Protein AF-A0A0T9ESQ1-F1 (afdb_monomer_lite)

Secondary structure (DSSP, 8-state):
--HHHHHHHHHHHHHHHTTTS-------HHHHHHHHHHHTT--S---GGG----TT-EEEEEEETTEEEEEEEE-TT--

Radius of gyration: 12.64 Å; chains: 1; bounding box: 27×27×34 Å

InterPro domains:
  IPR013078 Histidine phosphatase superfamily, clade-1 [PF00300] (2-68)
  IPR029033 Histidine phosphatase superfamily [SSF53254] (2-76)

Sequence (79 aa):
MDIAARMTTAVDKARVRGAGHEVVCVSHQLPVWTLRLYLTGKRLWHDPRRRDCALASVTSLIYDGDRLVDVVYSQPAAL

Foldseek 3Di:
DDLQVVLVVVVVVQCVVQPPHDGDDDDDQLSVQLNVCVVVVHDSPDDSVPGLDDPQKDWDQDDDVPDRPDTDIDRPPDD

Structure (mmCIF, N/CA/C/O backbone):
data_AF-A0A0T9ESQ1-F1
#
_entry.id   AF-A0A0T9ESQ1-F1
#
loop_
_atom_site.group_PDB
_atom_site.id
_atom_site.type_symbol
_atom_site.label_atom_id
_atom_site.label_alt_id
_atom_site.label_comp_id
_atom_site.label_asym_id
_atom_site.label_entity_id
_atom_site.label_seq_id
_atom_site.pdbx_PDB_ins_code
_atom_site.Cartn_x
_atom_site.Cartn_y
_atom_site.Cartn_z
_atom_site.occupancy
_atom_site.B_iso_or_equiv
_atom_site.auth_seq_id
_atom_site.auth_comp_id
_atom_site.auth_asym_id
_atom_site.auth_atom_id
_atom_site.pdbx_PDB_model_num
ATOM 1 N N . MET A 1 1 ? 16.105 -7.348 8.811 1.00 58.34 1 MET A N 1
ATOM 2 C CA . MET A 1 1 ? 14.761 -6.839 9.165 1.00 58.34 1 MET A CA 1
ATOM 3 C C . MET A 1 1 ? 13.941 -6.745 7.887 1.00 58.34 1 MET A C 1
ATOM 5 O O . MET A 1 1 ? 14.463 -6.227 6.908 1.00 58.34 1 MET A O 1
ATOM 9 N N . ASP A 1 2 ? 12.723 -7.284 7.879 1.00 88.44 2 ASP A N 1
ATOM 10 C CA . ASP A 1 2 ? 11.858 -7.372 6.692 1.00 88.44 2 ASP A CA 1
ATOM 11 C C . ASP A 1 2 ? 11.385 -5.977 6.214 1.00 88.44 2 ASP A C 1
ATOM 13 O O . ASP A 1 2 ? 11.018 -5.126 7.030 1.00 88.44 2 ASP A O 1
ATOM 17 N N . ILE A 1 3 ? 11.416 -5.726 4.897 1.00 94.62 3 ILE A N 1
ATOM 18 C CA . ILE A 1 3 ? 10.945 -4.480 4.265 1.00 94.62 3 ILE A CA 1
ATOM 19 C C . ILE A 1 3 ?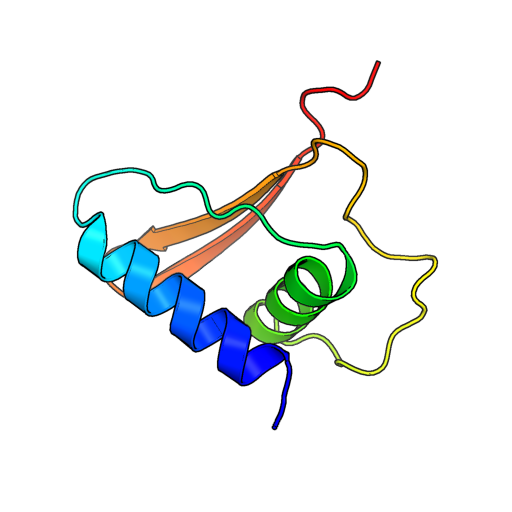 9.451 -4.275 4.530 1.00 94.62 3 ILE A C 1
ATOM 21 O O . ILE A 1 3 ? 9.051 -3.147 4.820 1.00 94.62 3 ILE A O 1
ATOM 25 N N . ALA A 1 4 ? 8.646 -5.340 4.470 1.00 96.06 4 ALA A N 1
ATOM 26 C CA . ALA A 1 4 ? 7.204 -5.253 4.678 1.00 96.06 4 ALA A CA 1
ATOM 27 C C . ALA A 1 4 ? 6.889 -4.703 6.075 1.00 96.06 4 ALA A C 1
ATOM 29 O O . ALA A 1 4 ? 6.224 -3.681 6.198 1.00 96.06 4 ALA A O 1
ATOM 30 N N . ALA A 1 5 ? 7.478 -5.295 7.119 1.00 96.88 5 ALA A N 1
ATOM 31 C CA . ALA A 1 5 ? 7.274 -4.869 8.506 1.00 96.88 5 ALA A CA 1
ATOM 32 C C . ALA A 1 5 ? 7.663 -3.398 8.747 1.00 96.88 5 ALA A C 1
ATOM 34 O O . ALA A 1 5 ? 6.950 -2.651 9.424 1.00 96.88 5 ALA A O 1
ATOM 35 N N . ARG A 1 6 ? 8.788 -2.958 8.165 1.00 97.12 6 ARG A N 1
ATOM 36 C CA . ARG A 1 6 ? 9.236 -1.559 8.259 1.00 97.12 6 ARG A CA 1
ATOM 37 C C . ARG A 1 6 ? 8.268 -0.600 7.569 1.00 97.12 6 ARG A C 1
ATOM 39 O O . ARG A 1 6 ? 7.981 0.458 8.122 1.00 97.12 6 ARG A O 1
ATOM 46 N N . MET A 1 7 ? 7.775 -0.962 6.387 1.00 97.81 7 MET A N 1
ATOM 47 C CA . MET A 1 7 ? 6.842 -0.126 5.632 1.00 97.81 7 MET A CA 1
ATOM 48 C C . MET A 1 7 ? 5.457 -0.076 6.277 1.00 97.81 7 MET A C 1
ATOM 50 O O . MET A 1 7 ? 4.888 1.008 6.353 1.00 97.81 7 MET A O 1
ATOM 54 N N . THR A 1 8 ? 4.961 -1.188 6.830 1.00 97.12 8 THR A N 1
ATOM 55 C CA . THR A 1 8 ? 3.718 -1.211 7.618 1.00 97.12 8 THR A CA 1
ATOM 56 C C . THR A 1 8 ? 3.825 -0.266 8.810 1.00 97.12 8 THR A C 1
ATOM 58 O O . THR A 1 8 ? 2.996 0.621 8.970 1.00 97.12 8 THR A O 1
ATOM 61 N N . THR A 1 9 ? 4.928 -0.342 9.565 1.00 97.81 9 THR A N 1
ATOM 62 C CA . THR A 1 9 ? 5.172 0.568 10.698 1.00 97.81 9 THR A CA 1
ATOM 63 C C . THR A 1 9 ? 5.205 2.040 10.263 1.00 97.81 9 THR A C 1
ATOM 65 O O . THR A 1 9 ? 4.746 2.917 10.994 1.00 97.81 9 THR A O 1
ATOM 68 N N . ALA A 1 10 ? 5.780 2.341 9.095 1.00 97.56 10 ALA A N 1
ATOM 69 C CA . ALA A 1 10 ? 5.836 3.702 8.568 1.00 97.56 10 ALA A CA 1
ATOM 70 C C . ALA A 1 10 ? 4.443 4.229 8.182 1.00 97.56 10 ALA A C 1
ATOM 72 O O . ALA A 1 10 ? 4.108 5.357 8.545 1.00 97.56 10 ALA A O 1
ATOM 73 N N . VAL A 1 11 ? 3.630 3.413 7.504 1.00 97.38 11 VAL A N 1
ATOM 74 C CA . VAL A 1 11 ? 2.249 3.763 7.141 1.00 97.38 11 VAL A CA 1
ATOM 75 C C . VAL A 1 11 ? 1.370 3.923 8.374 1.00 97.38 11 VAL A C 1
ATOM 77 O O . VAL A 1 11 ? 0.646 4.910 8.459 1.00 97.38 11 VAL A O 1
ATOM 80 N N . ASP A 1 12 ? 1.480 3.041 9.367 1.00 97.25 12 ASP A N 1
ATOM 81 C CA . ASP A 1 12 ? 0.698 3.155 10.603 1.00 97.25 12 ASP A CA 1
ATOM 82 C C . ASP A 1 12 ? 1.011 4.458 11.344 1.00 97.25 12 ASP A C 1
ATOM 84 O O . ASP A 1 12 ? 0.105 5.181 11.761 1.00 97.25 12 ASP A O 1
ATOM 88 N N . LYS A 1 13 ? 2.295 4.826 11.442 1.00 98.06 13 LYS A N 1
ATOM 89 C CA . LYS A 1 13 ? 2.707 6.114 12.022 1.00 98.06 13 LYS A CA 1
ATOM 90 C C . LYS A 1 13 ? 2.160 7.304 11.235 1.00 98.06 13 LYS A C 1
ATOM 92 O O . LYS A 1 13 ? 1.738 8.287 11.844 1.00 98.06 13 LYS A O 1
ATOM 97 N N . ALA A 1 14 ? 2.175 7.230 9.904 1.00 97.75 1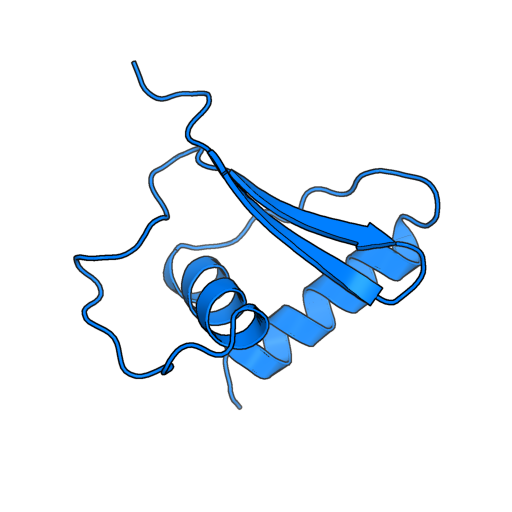4 ALA A N 1
ATOM 98 C CA . ALA A 1 14 ? 1.625 8.274 9.047 1.00 97.75 14 ALA A CA 1
ATOM 99 C C . ALA A 1 14 ? 0.108 8.420 9.251 1.00 97.75 14 ALA A C 1
ATOM 101 O O . ALA A 1 14 ? -0.364 9.536 9.463 1.00 97.75 14 ALA A O 1
ATOM 102 N N . ARG A 1 15 ? -0.629 7.301 9.290 1.00 96.25 15 ARG A N 1
ATOM 103 C CA . ARG A 1 15 ? -2.079 7.258 9.528 1.00 96.25 15 ARG A CA 1
ATOM 104 C C . ARG A 1 15 ? -2.453 7.853 10.883 1.00 96.25 15 ARG A C 1
ATOM 106 O O . ARG A 1 15 ? -3.353 8.680 10.952 1.00 96.25 15 ARG A O 1
ATOM 113 N N . VAL A 1 16 ? -1.730 7.492 11.946 1.00 96.75 16 VAL A N 1
ATOM 114 C CA . VAL A 1 16 ? -1.953 8.053 13.291 1.00 96.75 16 VAL A CA 1
ATOM 115 C C . VAL A 1 16 ? -1.683 9.559 13.316 1.00 96.75 16 VAL A C 1
ATOM 117 O O . VAL A 1 16 ? -2.462 10.315 13.889 1.00 96.75 16 VAL A O 1
ATOM 120 N N . ARG A 1 17 ? -0.599 10.021 12.680 1.00 97.44 17 ARG A N 1
ATOM 121 C CA . ARG A 1 17 ? -0.251 11.450 12.642 1.00 97.44 17 ARG A CA 1
ATOM 122 C C . ARG A 1 17 ? -1.251 12.284 11.837 1.00 97.44 17 ARG A C 1
ATOM 124 O O . ARG A 1 17 ? -1.458 13.444 12.175 1.00 97.44 17 ARG A O 1
ATOM 131 N N . GLY A 1 18 ? -1.828 11.717 10.781 1.00 96.31 18 GLY A N 1
ATOM 132 C CA . GLY A 1 18 ? -2.810 12.378 9.924 1.00 96.31 18 GLY A CA 1
ATOM 133 C C . GLY A 1 18 ? -4.251 11.961 10.190 1.00 96.31 18 GLY A C 1
ATOM 134 O O . GLY A 1 18 ? -5.044 11.969 9.256 1.00 96.31 18 GLY A O 1
ATOM 135 N N . ALA A 1 19 ? -4.601 11.568 11.419 1.00 94.38 19 ALA A N 1
ATOM 136 C CA . ALA A 1 19 ? -5.964 11.153 11.745 1.00 94.38 19 ALA A CA 1
ATOM 137 C C . ALA A 1 19 ? -7.004 12.190 11.260 1.00 94.38 19 ALA A C 1
ATOM 139 O O . ALA A 1 19 ? -6.847 13.398 11.460 1.00 94.38 19 ALA A O 1
ATOM 140 N N . GLY A 1 20 ? -8.051 11.711 10.582 1.00 95.12 20 GLY A N 1
ATOM 141 C CA . GLY A 1 20 ? -9.093 12.551 9.976 1.00 95.12 20 GLY A CA 1
ATOM 142 C C . GLY A 1 20 ? -8.708 13.243 8.660 1.00 95.12 20 GLY A C 1
ATOM 143 O O . GLY A 1 20 ? -9.503 14.026 8.151 1.00 95.12 20 GLY A O 1
ATOM 144 N N . HIS A 1 21 ? -7.520 12.975 8.110 1.00 96.56 21 HIS A N 1
ATOM 145 C CA . HIS A 1 21 ? -7.011 13.579 6.877 1.00 96.56 21 HIS A CA 1
ATOM 146 C C . HIS A 1 21 ? -6.396 12.520 5.952 1.00 96.56 21 HIS A C 1
ATOM 148 O O . HIS A 1 21 ? -6.098 11.397 6.363 1.00 96.56 21 HIS A O 1
ATOM 154 N N . GLU A 1 22 ? -6.154 12.896 4.698 1.00 96.75 22 GLU A N 1
ATOM 155 C CA . GLU A 1 22 ? -5.328 12.109 3.783 1.00 96.75 22 GLU A CA 1
ATOM 156 C C . GLU A 1 22 ? -3.841 12.412 3.999 1.00 96.75 22 GLU A C 1
ATOM 158 O O . GLU A 1 22 ? -3.443 13.553 4.246 1.00 96.75 22 GLU A O 1
ATOM 163 N N . VAL A 1 23 ? -3.000 11.382 3.888 1.00 97.62 23 VAL A N 1
ATOM 164 C CA . VAL A 1 23 ? -1.547 11.499 4.055 1.00 97.62 23 VAL A CA 1
ATOM 165 C C . VAL A 1 23 ? -0.844 10.869 2.867 1.00 97.62 23 VAL A C 1
ATOM 167 O O . VAL A 1 23 ? -1.178 9.763 2.447 1.00 97.62 23 VAL A O 1
ATOM 170 N N . VAL A 1 24 ? 0.184 11.550 2.363 1.00 97.44 24 VAL A N 1
ATOM 171 C CA . VAL A 1 24 ? 1.032 11.042 1.284 1.00 97.44 24 VAL A CA 1
ATOM 172 C C . VAL A 1 24 ? 2.383 10.620 1.847 1.00 97.44 24 VAL A C 1
ATOM 174 O O . VAL A 1 24 ? 3.096 11.410 2.465 1.00 97.44 24 VAL A O 1
ATOM 177 N N . CYS A 1 25 ? 2.762 9.369 1.589 1.00 97.94 25 CYS A N 1
ATOM 178 C CA . CYS A 1 25 ? 4.108 8.863 1.838 1.00 97.94 25 CYS A CA 1
ATOM 179 C C . CYS A 1 25 ? 4.834 8.659 0.508 1.00 97.94 25 CYS A C 1
ATOM 181 O O . CYS A 1 25 ? 4.390 7.880 -0.334 1.00 97.94 25 CYS A O 1
ATOM 183 N N . VAL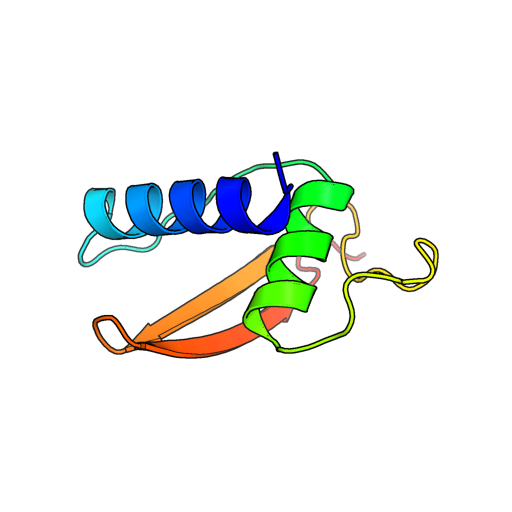 A 1 26 ? 5.982 9.314 0.338 1.00 97.75 26 VAL A N 1
ATOM 184 C CA . VAL A 1 26 ? 6.838 9.132 -0.840 1.00 97.75 26 VAL A CA 1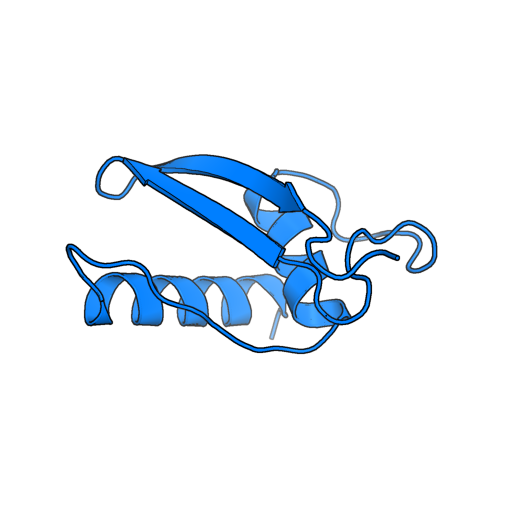
ATOM 185 C C . VAL A 1 26 ? 7.934 8.127 -0.506 1.00 97.75 26 VAL A C 1
ATOM 187 O O . VAL A 1 26 ? 8.610 8.239 0.516 1.00 97.75 26 VAL A O 1
ATOM 190 N N . SER A 1 27 ? 8.098 7.117 -1.355 1.00 96.88 27 SER A N 1
ATOM 191 C CA . SER A 1 27 ? 9.101 6.069 -1.172 1.00 96.88 27 SER A CA 1
ATOM 192 C C . SER A 1 27 ? 9.607 5.552 -2.520 1.00 96.88 27 SER A C 1
ATOM 194 O O . SER A 1 27 ? 9.284 6.091 -3.577 1.00 96.88 27 SER A O 1
ATOM 196 N N . HIS A 1 28 ? 10.432 4.511 -2.479 1.00 96.06 28 HIS A N 1
ATOM 197 C CA . HIS A 1 28 ? 11.006 3.880 -3.659 1.00 96.06 28 HIS A CA 1
ATOM 198 C C . HIS A 1 28 ? 10.221 2.643 -4.090 1.00 96.06 28 HIS A C 1
ATOM 200 O O . HIS A 1 28 ? 9.383 2.104 -3.368 1.00 96.06 28 HIS A O 1
ATOM 206 N N . GLN A 1 29 ? 10.566 2.155 -5.277 1.00 96.38 29 GLN A N 1
ATOM 207 C CA . GLN A 1 29 ? 9.819 1.126 -5.983 1.00 96.38 29 GLN A CA 1
ATOM 208 C C . GLN A 1 29 ? 9.641 -0.179 -5.192 1.00 96.38 29 GLN A C 1
ATOM 210 O O . GLN A 1 29 ? 8.519 -0.647 -5.010 1.00 96.38 29 GLN A O 1
ATOM 215 N N . LEU A 1 30 ? 10.739 -0.760 -4.695 1.00 95.69 30 LEU A N 1
ATOM 216 C CA . LEU A 1 30 ? 10.696 -2.022 -3.952 1.00 95.69 30 LEU A CA 1
ATOM 217 C C . LEU A 1 30 ? 9.915 -1.897 -2.626 1.00 95.69 30 LEU A C 1
ATOM 219 O O . LEU A 1 30 ? 9.067 -2.750 -2.379 1.00 95.69 30 LEU A O 1
ATOM 223 N N . PRO A 1 31 ? 10.132 -0.867 -1.783 1.00 97.06 31 PRO A N 1
ATOM 224 C CA . PRO A 1 31 ? 9.328 -0.675 -0.577 1.00 97.06 31 PRO A CA 1
ATOM 225 C C . PRO A 1 31 ? 7.820 -0.542 -0.826 1.00 97.06 31 PRO A C 1
ATOM 227 O O . PRO A 1 31 ? 7.045 -1.209 -0.142 1.00 97.06 31 PRO A O 1
ATOM 230 N N . VAL A 1 32 ? 7.402 0.268 -1.809 1.00 97.69 32 VAL A N 1
ATOM 231 C CA . VAL A 1 32 ? 5.976 0.454 -2.147 1.00 97.69 32 VAL A CA 1
ATOM 232 C C . VAL A 1 32 ? 5.359 -0.864 -2.611 1.00 97.69 32 VAL A C 1
ATOM 234 O O . VAL A 1 32 ? 4.310 -1.275 -2.116 1.00 97.69 32 VAL A O 1
ATOM 237 N N . TRP A 1 33 ? 6.037 -1.565 -3.522 1.00 97.44 33 TRP A N 1
ATOM 238 C CA . TRP A 1 33 ? 5.531 -2.818 -4.072 1.00 97.44 33 TRP A CA 1
ATOM 239 C C . TRP A 1 33 ? 5.466 -3.939 -3.029 1.00 97.44 33 TRP A C 1
ATOM 241 O O . TRP A 1 33 ? 4.448 -4.619 -2.920 1.00 97.44 33 TRP A O 1
ATOM 251 N N . THR A 1 34 ? 6.510 -4.094 -2.211 1.00 97.12 34 THR A N 1
ATOM 252 C CA . THR A 1 34 ? 6.540 -5.083 -1.124 1.00 97.12 34 THR A CA 1
ATOM 253 C C . THR A 1 34 ? 5.434 -4.829 -0.103 1.00 97.12 34 THR A C 1
ATOM 255 O O . THR A 1 34 ? 4.769 -5.778 0.311 1.00 97.12 34 THR A O 1
ATOM 258 N N . LEU A 1 35 ? 5.190 -3.567 0.270 1.00 97.69 35 LEU A N 1
ATOM 259 C CA . LEU A 1 35 ? 4.089 -3.215 1.166 1.00 97.69 35 LEU A CA 1
ATOM 260 C C . LEU A 1 35 ? 2.735 -3.598 0.561 1.00 97.69 35 LEU A C 1
ATOM 262 O O . LEU A 1 35 ? 1.928 -4.238 1.230 1.00 97.69 35 LEU A O 1
ATOM 266 N N . ARG A 1 36 ? 2.495 -3.262 -0.713 1.00 97.75 36 ARG A N 1
ATOM 267 C CA . ARG A 1 36 ? 1.248 -3.622 -1.398 1.00 97.75 36 ARG A CA 1
ATOM 268 C C . ARG A 1 36 ? 1.039 -5.134 -1.440 1.00 97.75 36 ARG A C 1
ATOM 270 O O . ARG A 1 36 ? -0.063 -5.595 -1.149 1.00 97.75 36 ARG A O 1
ATOM 277 N N . LEU A 1 37 ? 2.068 -5.913 -1.785 1.00 97.31 37 LEU A N 1
ATOM 278 C CA . LEU A 1 37 ? 1.983 -7.377 -1.785 1.00 97.31 37 LEU A CA 1
ATOM 279 C C . LEU A 1 37 ? 1.628 -7.913 -0.395 1.00 97.31 37 LEU A C 1
ATOM 281 O O . LEU A 1 37 ? 0.718 -8.729 -0.282 1.00 97.31 37 LEU A O 1
ATOM 285 N N . TYR A 1 38 ? 2.299 -7.410 0.644 1.00 97.56 38 TYR A N 1
ATOM 286 C CA . TYR A 1 38 ? 2.052 -7.803 2.029 1.00 97.56 38 TYR A CA 1
ATOM 287 C C . TYR A 1 38 ? 0.609 -7.511 2.467 1.00 97.56 38 TYR A C 1
ATOM 289 O O . TYR A 1 38 ? -0.092 -8.418 2.909 1.00 97.56 38 TYR A O 1
ATOM 297 N N . LEU A 1 39 ? 0.139 -6.274 2.277 1.00 97.31 39 LEU A N 1
ATOM 298 C CA . LEU A 1 39 ? -1.206 -5.848 2.684 1.00 97.31 39 LEU A CA 1
ATOM 299 C C . LEU A 1 39 ? -2.327 -6.536 1.893 1.00 97.31 39 LEU A C 1
ATOM 301 O O . LEU A 1 39 ? -3.435 -6.675 2.397 1.00 97.31 39 LEU A O 1
ATOM 305 N N . THR A 1 40 ? -2.043 -6.995 0.670 1.00 96.75 40 THR A N 1
ATOM 306 C CA . THR A 1 40 ? -3.005 -7.729 -0.173 1.00 96.75 40 THR A CA 1
ATOM 307 C C . THR A 1 40 ? -2.852 -9.251 -0.090 1.00 96.75 40 THR A C 1
ATOM 309 O O . THR A 1 40 ? -3.428 -9.971 -0.906 1.00 96.75 40 THR A O 1
ATOM 312 N N . GLY A 1 41 ? -2.069 -9.765 0.868 1.00 95.88 41 GLY A N 1
ATOM 313 C CA . GLY A 1 41 ? -1.906 -11.204 1.103 1.00 95.88 41 GLY A CA 1
ATOM 314 C C . GLY A 1 41 ? -1.193 -11.961 -0.026 1.00 95.88 41 GLY A C 1
ATOM 315 O O . GLY A 1 41 ? -1.311 -13.182 -0.133 1.00 95.88 41 GLY A O 1
ATOM 316 N N . LYS A 1 42 ? -0.460 -11.261 -0.896 1.00 95.81 42 LYS A N 1
ATOM 317 C CA . LYS A 1 42 ? 0.288 -11.863 -2.006 1.00 95.81 42 LYS A CA 1
ATOM 318 C C . LYS A 1 42 ? 1.680 -12.309 -1.553 1.00 95.81 42 LYS A C 1
ATOM 320 O O . LYS A 1 42 ? 2.257 -11.790 -0.600 1.00 95.81 42 LYS A O 1
ATOM 325 N N . ARG A 1 43 ? 2.258 -13.276 -2.275 1.00 94.81 43 ARG A N 1
ATOM 326 C CA . ARG A 1 43 ? 3.615 -13.777 -1.998 1.00 94.81 43 ARG A CA 1
ATOM 327 C C . ARG A 1 43 ? 4.644 -12.658 -2.179 1.00 94.81 43 ARG A C 1
ATOM 329 O O . ARG A 1 43 ? 4.637 -11.974 -3.198 1.00 94.81 43 ARG A O 1
ATOM 336 N N . LEU A 1 44 ? 5.565 -12.532 -1.220 1.00 94.12 44 LEU A N 1
ATOM 337 C CA . LEU A 1 44 ? 6.656 -11.550 -1.283 1.00 94.12 44 LEU A CA 1
ATOM 338 C C . LEU A 1 44 ? 7.772 -11.954 -2.251 1.00 94.12 44 LEU A C 1
ATOM 340 O O . LEU A 1 44 ? 8.502 -11.093 -2.728 1.00 94.12 44 LEU A O 1
ATOM 344 N N . TRP A 1 45 ? 7.896 -13.241 -2.583 1.00 93.06 45 TRP A N 1
ATOM 345 C CA . TRP A 1 45 ? 8.691 -13.669 -3.731 1.00 93.06 45 TRP A CA 1
ATOM 346 C C . TRP A 1 45 ? 7.925 -13.340 -5.015 1.00 93.06 45 TRP A C 1
ATOM 348 O O . TRP A 1 45 ? 6.830 -13.861 -5.237 1.00 93.06 45 TRP A O 1
ATOM 358 N N . HIS A 1 46 ? 8.485 -12.451 -5.833 1.00 92.75 46 HIS A N 1
ATOM 359 C CA . HIS A 1 46 ? 7.823 -11.882 -7.001 1.00 92.75 46 HIS A CA 1
ATOM 360 C C . HIS A 1 46 ? 8.813 -11.648 -8.147 1.00 92.75 46 HIS A C 1
ATOM 362 O O . HIS A 1 46 ? 10.013 -11.497 -7.929 1.00 92.75 46 HIS A O 1
ATOM 368 N N . ASP A 1 47 ? 8.292 -11.567 -9.372 1.00 94.38 47 ASP A N 1
ATOM 369 C CA . ASP A 1 47 ? 9.051 -11.048 -10.509 1.00 94.38 47 ASP A CA 1
ATOM 370 C C . ASP A 1 47 ? 9.020 -9.512 -10.465 1.00 94.38 47 ASP A C 1
ATOM 372 O O . ASP A 1 47 ? 7.935 -8.930 -10.597 1.00 94.38 47 ASP A O 1
ATOM 376 N N . PRO A 1 48 ? 10.166 -8.824 -10.303 1.00 89.56 48 PRO A N 1
ATOM 377 C CA . PRO A 1 48 ? 10.190 -7.369 -10.227 1.00 89.56 48 PRO A CA 1
ATOM 378 C C . PRO A 1 48 ? 9.638 -6.713 -11.496 1.00 89.56 48 PRO A C 1
ATOM 380 O O . PRO A 1 48 ? 9.130 -5.602 -11.423 1.00 89.56 48 PRO A O 1
ATOM 383 N N . ARG A 1 49 ? 9.660 -7.367 -12.662 1.00 92.25 49 ARG A N 1
ATOM 384 C CA . ARG A 1 49 ? 9.159 -6.796 -13.927 1.00 92.25 49 ARG A CA 1
ATOM 385 C C . ARG A 1 49 ? 7.638 -6.645 -13.971 1.00 92.25 49 ARG A C 1
ATOM 387 O O . ARG A 1 49 ? 7.142 -5.893 -14.797 1.00 92.25 49 ARG A O 1
ATOM 394 N N . ARG A 1 50 ? 6.905 -7.319 -13.080 1.00 91.88 50 ARG A N 1
ATOM 395 C CA . ARG A 1 50 ? 5.430 -7.322 -13.026 1.00 91.88 50 ARG A CA 1
ATOM 396 C C . ARG A 1 50 ? 4.865 -6.402 -11.937 1.00 91.88 50 ARG A C 1
ATOM 398 O O . ARG A 1 50 ? 3.768 -6.637 -11.441 1.00 91.88 50 ARG A O 1
ATOM 405 N N . ARG A 1 51 ? 5.649 -5.411 -11.510 1.00 95.25 51 ARG A N 1
ATOM 406 C CA . ARG A 1 51 ? 5.280 -4.477 -10.443 1.00 95.25 51 ARG A CA 1
ATOM 407 C C . ARG A 1 51 ? 4.424 -3.333 -10.974 1.00 95.25 51 ARG A C 1
ATOM 409 O O . ARG A 1 51 ? 4.788 -2.677 -11.946 1.00 95.25 51 ARG A O 1
ATOM 416 N N . ASP A 1 52 ? 3.376 -3.021 -10.235 1.00 95.62 52 ASP A N 1
ATOM 417 C CA . ASP A 1 52 ? 2.594 -1.802 -10.410 1.00 95.62 52 ASP A CA 1
ATOM 418 C C . ASP A 1 52 ? 3.219 -0.697 -9.549 1.00 95.62 52 ASP A C 1
ATOM 420 O O . ASP A 1 52 ? 2.865 -0.511 -8.383 1.00 95.62 52 ASP A O 1
ATOM 424 N N . CYS A 1 53 ? 4.237 -0.028 -10.088 1.00 96.31 53 CYS A N 1
ATOM 425 C CA . CYS A 1 53 ? 4.920 1.075 -9.410 1.00 96.31 53 CYS A CA 1
ATOM 426 C C . CYS A 1 53 ? 5.679 1.950 -10.420 1.00 96.31 53 CYS A C 1
ATOM 428 O O . CYS A 1 53 ? 6.893 2.151 -10.307 1.00 96.31 53 CYS A O 1
ATOM 430 N N . ALA A 1 54 ? 4.989 2.408 -11.465 1.00 95.69 54 ALA A N 1
ATOM 431 C CA . ALA A 1 54 ? 5.528 3.392 -12.398 1.00 95.69 54 ALA A CA 1
ATOM 432 C C . ALA A 1 54 ? 5.872 4.725 -11.701 1.00 95.69 54 ALA A C 1
ATOM 434 O O . ALA A 1 54 ? 5.400 5.012 -10.595 1.00 95.69 54 ALA A O 1
ATOM 435 N N . LEU A 1 55 ? 6.689 5.552 -12.355 1.00 95.00 55 LEU A N 1
ATOM 436 C CA . LEU A 1 55 ? 6.982 6.903 -11.877 1.00 95.00 55 LEU A CA 1
ATOM 437 C C . LEU A 1 55 ? 5.676 7.701 -11.732 1.00 95.00 55 LEU A C 1
ATOM 439 O O . LEU A 1 55 ? 4.802 7.601 -12.587 1.00 95.00 55 LEU A O 1
ATOM 443 N N . ALA A 1 56 ? 5.549 8.456 -10.637 1.00 96.00 56 ALA A N 1
ATOM 444 C CA . ALA A 1 56 ? 4.360 9.252 -10.309 1.00 96.00 56 ALA A CA 1
ATOM 445 C C . ALA A 1 56 ? 3.032 8.461 -10.266 1.00 96.00 56 ALA A C 1
ATOM 447 O O . ALA A 1 56 ? 1.952 9.038 -10.382 1.00 96.00 56 ALA A O 1
ATOM 448 N N . SER A 1 57 ? 3.098 7.141 -10.073 1.00 97.69 57 SER A N 1
ATOM 449 C CA . SER A 1 57 ? 1.916 6.343 -9.744 1.00 97.69 57 SER A CA 1
ATOM 450 C C . SER A 1 57 ? 1.563 6.439 -8.261 1.00 97.69 57 SER A C 1
ATOM 452 O O . SER A 1 57 ? 2.418 6.741 -7.426 1.00 97.69 57 SER A O 1
ATOM 454 N N . VAL A 1 58 ? 0.300 6.170 -7.936 1.00 97.88 58 VAL A N 1
ATOM 455 C CA . VAL A 1 58 ? -0.232 6.224 -6.573 1.00 97.88 58 VAL A CA 1
ATOM 456 C C . VAL A 1 58 ? -0.778 4.850 -6.201 1.00 97.88 58 VAL A C 1
ATOM 458 O O . VAL A 1 58 ? -1.556 4.254 -6.941 1.00 97.88 58 VAL A O 1
ATOM 461 N N . THR A 1 59 ? -0.349 4.334 -5.048 1.00 98.12 59 THR A N 1
ATOM 462 C CA . THR A 1 59 ? -0.997 3.196 -4.381 1.00 98.12 59 THR A CA 1
ATOM 463 C C . THR A 1 59 ? -1.730 3.733 -3.160 1.00 98.12 59 THR A C 1
ATOM 465 O O . THR A 1 59 ? -1.090 4.086 -2.170 1.00 98.12 59 THR A O 1
ATOM 468 N N . SER A 1 60 ? -3.052 3.813 -3.237 1.00 98.31 60 SER A N 1
ATOM 469 C CA . SER A 1 60 ? -3.910 4.287 -2.154 1.00 98.31 60 SER A CA 1
ATOM 470 C C . SER A 1 60 ? -4.263 3.135 -1.224 1.00 98.31 60 SER A C 1
ATOM 472 O O . SER A 1 60 ? -4.735 2.095 -1.678 1.00 98.31 60 SER A O 1
ATOM 474 N N . LEU A 1 61 ? -4.050 3.331 0.076 1.00 98.38 61 LEU A N 1
ATOM 475 C CA . LEU A 1 61 ? -4.490 2.425 1.135 1.00 98.38 61 LEU A CA 1
ATOM 476 C C . LEU A 1 61 ? -5.716 3.054 1.799 1.00 98.38 61 LEU A C 1
ATOM 478 O O . LEU A 1 61 ? -5.596 4.109 2.419 1.00 98.38 61 LEU A 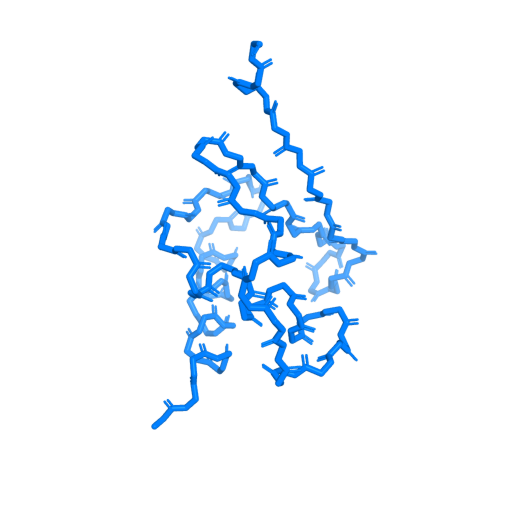O 1
ATOM 482 N N . ILE A 1 62 ? -6.889 2.447 1.628 1.00 98.06 62 ILE A N 1
ATOM 483 C CA . ILE A 1 62 ? -8.164 3.021 2.072 1.00 98.06 62 ILE A CA 1
ATOM 484 C C . ILE A 1 62 ? -8.561 2.373 3.393 1.00 98.06 62 ILE A C 1
ATOM 486 O O . ILE A 1 62 ? -8.684 1.150 3.471 1.00 98.06 62 ILE A O 1
ATOM 490 N N . TYR A 1 63 ? -8.770 3.190 4.425 1.00 96.94 63 TYR A N 1
ATOM 491 C CA . TYR A 1 63 ? -9.123 2.731 5.766 1.00 96.94 63 TYR A CA 1
ATOM 492 C C . TYR A 1 63 ? -10.537 3.167 6.161 1.00 96.94 63 TYR A C 1
ATOM 494 O O . TYR A 1 63 ? -10.926 4.309 5.929 1.00 96.94 63 TYR A O 1
ATOM 502 N N . ASP A 1 64 ? -11.262 2.260 6.814 1.00 96.00 64 ASP A N 1
ATOM 503 C CA . ASP A 1 64 ? -12.474 2.535 7.587 1.00 96.00 64 ASP A CA 1
ATOM 504 C C . ASP A 1 64 ? -12.137 2.330 9.071 1.00 96.00 64 ASP A C 1
ATOM 506 O O . ASP A 1 64 ? -11.907 1.204 9.531 1.00 96.00 64 ASP A O 1
ATOM 510 N N . GLY A 1 65 ? -11.967 3.441 9.793 1.00 93.50 65 GLY A N 1
ATOM 511 C CA . GLY A 1 65 ? -11.332 3.447 11.110 1.00 93.50 65 GLY A CA 1
ATOM 512 C C . GLY A 1 65 ? -9.911 2.876 11.049 1.00 93.50 65 GLY A C 1
ATOM 513 O O . GLY A 1 65 ? -9.034 3.412 10.368 1.00 93.50 65 GLY A O 1
ATOM 514 N N . ASP A 1 66 ? -9.682 1.772 11.761 1.00 92.69 66 ASP A N 1
ATOM 515 C CA . ASP A 1 66 ? -8.402 1.050 11.781 1.00 92.69 66 ASP A CA 1
ATOM 516 C C . ASP A 1 66 ? -8.326 -0.097 10.765 1.00 92.69 66 ASP A C 1
ATOM 518 O O . ASP A 1 66 ? -7.273 -0.719 10.605 1.00 92.69 66 ASP A O 1
ATOM 522 N N . ARG A 1 67 ? -9.420 -0.387 10.051 1.00 95.56 67 ARG A N 1
ATOM 523 C CA . ARG A 1 67 ? -9.478 -1.493 9.097 1.00 95.56 67 ARG A CA 1
ATOM 524 C C . ARG A 1 67 ? -9.081 -1.018 7.707 1.00 95.56 67 ARG A C 1
ATOM 526 O O . ARG A 1 67 ? -9.748 -0.162 7.138 1.00 95.56 67 ARG A O 1
ATOM 533 N N . LEU A 1 68 ? -8.050 -1.628 7.125 1.00 97.31 68 LEU A N 1
ATOM 534 C CA . LEU A 1 68 ? -7.761 -1.483 5.698 1.00 97.31 68 LEU A CA 1
ATOM 535 C C . LEU A 1 68 ? -8.876 -2.174 4.901 1.00 97.31 68 LEU A C 1
ATOM 537 O O . LEU A 1 68 ? -9.041 -3.390 5.003 1.00 97.31 68 LEU A O 1
ATOM 541 N N . VAL A 1 69 ? -9.654 -1.400 4.151 1.00 98.19 69 VAL A N 1
ATOM 542 C CA . VAL A 1 69 ? -10.798 -1.897 3.373 1.00 98.19 69 VAL A CA 1
ATOM 543 C C . VAL A 1 69 ? -10.493 -2.045 1.890 1.00 98.19 69 VAL A C 1
ATOM 545 O O . VAL A 1 69 ? -11.140 -2.862 1.242 1.00 98.19 69 VAL A O 1
ATOM 548 N N . ASP A 1 70 ? -9.511 -1.311 1.358 1.00 98.25 70 ASP A N 1
ATOM 549 C CA . ASP A 1 70 ? -9.127 -1.426 -0.050 1.00 98.25 70 ASP A CA 1
ATOM 550 C C . ASP A 1 70 ? -7.684 -0.958 -0.322 1.00 98.25 70 ASP A C 1
ATOM 552 O O . ASP A 1 70 ? -7.090 -0.200 0.453 1.00 98.25 70 ASP A O 1
ATOM 556 N N . VAL A 1 71 ? -7.121 -1.415 -1.444 1.00 98.44 71 VAL A N 1
ATOM 557 C CA . VAL A 1 71 ? -5.813 -1.014 -1.971 1.00 98.44 71 VAL A CA 1
ATOM 558 C C . VAL A 1 71 ? -5.920 -0.750 -3.472 1.00 98.44 71 VAL A C 1
ATOM 560 O O . VAL A 1 71 ? -5.948 -1.679 -4.283 1.00 98.44 71 VAL A O 1
ATOM 563 N N . VAL A 1 72 ? -5.893 0.525 -3.852 1.00 98.12 72 VAL A N 1
ATOM 564 C CA . VAL A 1 72 ? -6.112 0.968 -5.236 1.00 98.12 72 VAL A CA 1
ATOM 565 C C . VAL A 1 72 ? -4.802 1.426 -5.863 1.00 98.12 72 VAL A C 1
ATOM 567 O O . VAL A 1 72 ? -4.029 2.151 -5.244 1.00 98.12 72 VAL A O 1
ATOM 570 N N . TYR A 1 73 ? -4.549 1.022 -7.107 1.00 97.69 73 TYR A N 1
ATOM 571 C CA . TYR A 1 73 ? -3.425 1.512 -7.903 1.00 97.69 73 TYR A CA 1
ATOM 572 C C . TYR A 1 73 ? -3.921 2.430 -9.014 1.00 97.69 73 TYR A 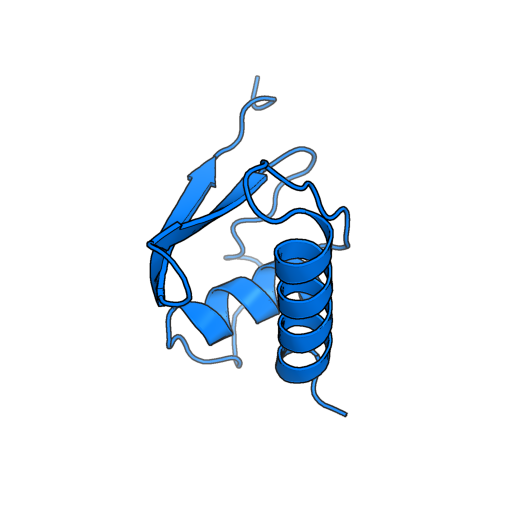C 1
ATOM 574 O O . TYR A 1 73 ? -4.854 2.076 -9.732 1.00 97.69 73 TYR A O 1
ATOM 582 N N . SER A 1 74 ? -3.277 3.580 -9.185 1.00 97.75 74 SER A N 1
ATOM 583 C CA . SER A 1 74 ? -3.550 4.501 -10.285 1.00 97.75 74 SER A CA 1
ATOM 584 C C . SER A 1 74 ? -2.262 5.108 -10.839 1.00 97.75 74 SER A C 1
ATOM 586 O O . SER A 1 74 ? -1.228 5.173 -10.168 1.00 97.75 74 SER A O 1
ATOM 588 N N . GLN A 1 75 ? -2.319 5.572 -12.087 1.00 97.38 75 GLN A N 1
ATOM 589 C CA . GLN A 1 75 ? -1.218 6.270 -12.755 1.00 97.38 75 GLN A CA 1
ATOM 590 C C . GLN A 1 75 ? -1.711 7.626 -13.277 1.00 97.38 75 GLN A C 1
ATOM 592 O O . GLN A 1 75 ? -1.931 7.770 -14.476 1.00 97.38 75 GLN A O 1
ATOM 597 N N . PRO A 1 76 ? -1.909 8.629 -12.400 1.00 94.69 76 PRO A N 1
ATOM 598 C CA . PRO A 1 76 ? -2.516 9.904 -12.796 1.00 94.69 76 PRO A CA 1
ATOM 599 C C . PRO A 1 76 ? -1.692 10.684 -13.827 1.00 94.69 76 PRO A C 1
ATOM 601 O O . PRO A 1 76 ? -2.239 11.472 -14.587 1.00 94.69 76 PRO A O 1
ATOM 604 N N . ALA A 1 77 ? -0.376 10.464 -13.839 1.00 93.06 77 ALA A N 1
ATOM 605 C CA . ALA A 1 77 ? 0.566 11.103 -14.753 1.00 93.06 77 ALA A CA 1
ATOM 606 C C . ALA A 1 77 ? 0.938 10.225 -15.963 1.00 93.06 77 ALA A C 1
ATOM 608 O O . ALA A 1 77 ? 1.919 10.519 -16.642 1.00 93.06 77 ALA A O 1
ATOM 609 N N . ALA A 1 78 ? 0.216 9.126 -16.211 1.00 84.50 78 ALA A N 1
ATOM 610 C CA . ALA A 1 78 ? 0.394 8.372 -17.446 1.00 84.50 78 ALA A CA 1
ATOM 611 C C . ALA A 1 78 ? -0.186 9.190 -18.611 1.00 84.50 78 ALA A C 1
ATOM 613 O O . ALA A 1 78 ? -1.397 9.393 -18.681 1.00 84.50 78 ALA A O 1
ATOM 614 N N . LEU A 1 79 ? 0.701 9.681 -19.476 1.00 67.06 79 LEU A N 1
ATOM 615 C CA . LEU A 1 79 ? 0.390 10.265 -20.782 1.00 67.06 79 LEU A CA 1
ATOM 616 C C . LEU A 1 79 ? 0.691 9.242 -21.877 1.00 67.06 79 LEU A C 1
ATOM 618 O O . LEU A 1 79 ? 1.706 8.521 -21.726 1.00 67.06 79 LEU A O 1
#

pLDDT: mean 95.25, std 5.79, range [58.34, 98.44]

Organism: Mycobacterium tuberculosis (NCBI:txid1773)